Protein AF-A0A8K0NFN6-F1 (afdb_monomer)

Radius 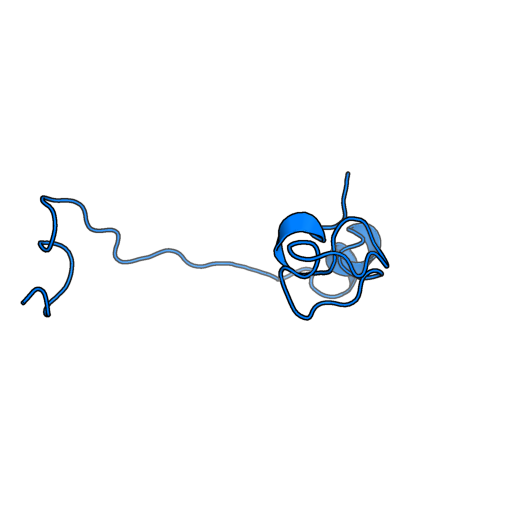of gyration: 17.45 Å; Cα contacts (8 Å, |Δi|>4): 58; chains: 1; bounding box: 38×17×47 Å

Sequence (63 aa):
HNSNMLWLDSTYPAKSRKRGTKRGSCAPSSGSPSDIEKTAPDSAVVFSNIKFGPIGSTFSGGK

Structure (mmCIF, N/CA/C/O backbone):
data_AF-A0A8K0NFN6-F1
#
_entry.id   AF-A0A8K0NFN6-F1
#
loop_
_atom_site.group_PDB
_atom_site.id
_atom_site.type_symbol
_atom_site.label_atom_id
_atom_site.label_alt_id
_atom_site.label_comp_id
_atom_site.label_asym_id
_atom_site.label_entity_id
_atom_site.label_seq_id
_atom_site.pdbx_PDB_ins_code
_atom_site.Cartn_x
_atom_site.Cartn_y
_atom_site.Cartn_z
_atom_site.occupancy
_atom_site.B_iso_or_equiv
_atom_site.auth_seq_id
_atom_site.auth_comp_id
_atom_site.auth_asym_id
_atom_site.auth_atom_id
_atom_site.pdbx_PDB_model_num
ATOM 1 N N . HIS A 1 1 ? 3.035 9.715 -11.699 1.00 76.31 1 HIS A N 1
ATOM 2 C CA . HIS A 1 1 ? 4.356 9.219 -12.138 1.00 76.31 1 HIS A CA 1
ATOM 3 C C . HIS A 1 1 ? 5.467 10.103 -11.567 1.00 76.31 1 HIS A C 1
AT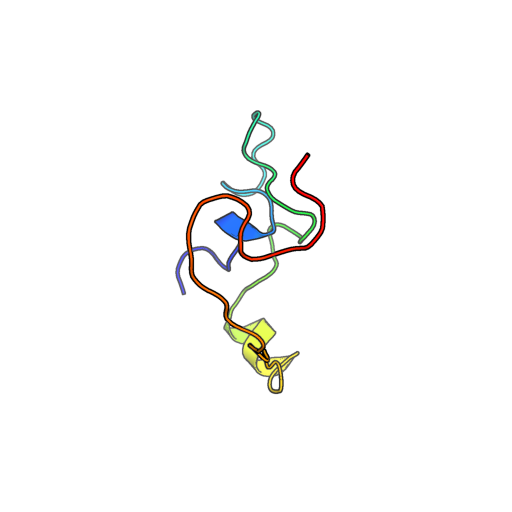OM 5 O O . HIS A 1 1 ? 5.847 11.068 -12.208 1.00 76.31 1 HIS A O 1
ATOM 11 N N . ASN A 1 2 ? 5.926 9.865 -10.333 1.00 94.06 2 ASN A N 1
ATOM 12 C CA . ASN A 1 2 ? 6.992 10.688 -9.730 1.00 94.06 2 ASN A CA 1
ATOM 13 C C . ASN A 1 2 ? 8.092 9.818 -9.109 1.00 94.06 2 ASN A C 1
ATOM 15 O O . ASN A 1 2 ? 9.229 9.867 -9.553 1.00 94.06 2 ASN A O 1
ATOM 19 N N . SER A 1 3 ? 7.735 8.993 -8.121 1.00 94.94 3 SER A N 1
ATOM 20 C CA . SER A 1 3 ? 8.700 8.189 -7.354 1.00 94.94 3 SER A CA 1
ATOM 21 C C . SER A 1 3 ? 8.319 6.710 -7.270 1.00 94.94 3 SER A C 1
ATOM 23 O O . SER A 1 3 ? 8.737 6.044 -6.333 1.00 94.94 3 SER A O 1
ATOM 25 N N . ASN A 1 4 ? 7.493 6.206 -8.197 1.00 97.25 4 ASN A N 1
ATOM 26 C CA . ASN A 1 4 ? 7.144 4.782 -8.335 1.00 97.25 4 ASN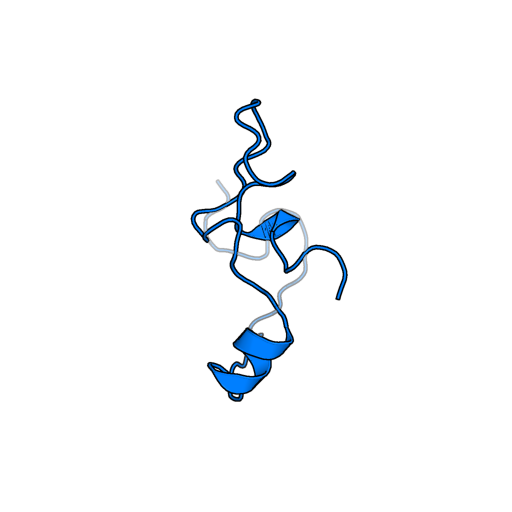 A CA 1
ATOM 27 C C . ASN A 1 4 ? 6.710 4.086 -7.027 1.00 97.25 4 ASN A C 1
ATOM 29 O O . ASN A 1 4 ? 7.065 2.945 -6.780 1.00 97.25 4 ASN A O 1
ATOM 33 N N . MET A 1 5 ? 6.012 4.811 -6.143 1.00 97.31 5 MET A N 1
ATOM 34 C CA . MET A 1 5 ? 5.638 4.360 -4.791 1.00 97.31 5 MET A CA 1
ATOM 35 C C . MET A 1 5 ? 6.809 3.949 -3.868 1.00 97.31 5 MET A C 1
ATOM 37 O O . MET A 1 5 ? 6.592 3.559 -2.724 1.00 97.31 5 MET A O 1
ATOM 41 N N . LEU A 1 6 ? 8.064 4.167 -4.280 1.00 97.69 6 LEU A N 1
ATOM 42 C CA . LEU A 1 6 ? 9.257 3.745 -3.537 1.00 97.69 6 LEU A CA 1
ATOM 43 C C . LEU A 1 6 ? 9.368 4.390 -2.149 1.00 97.69 6 LEU A C 1
ATOM 45 O O . LEU A 1 6 ? 9.986 3.833 -1.242 1.00 97.69 6 LEU A O 1
ATOM 49 N N . TRP A 1 7 ? 8.785 5.579 -1.984 1.00 97.25 7 TRP A N 1
ATOM 50 C CA . TRP A 1 7 ? 8.717 6.300 -0.714 1.00 97.25 7 TRP A CA 1
ATOM 51 C C . TRP A 1 7 ? 7.800 5.626 0.315 1.00 97.25 7 TRP A C 1
ATOM 53 O O . TRP A 1 7 ? 7.873 5.985 1.487 1.00 97.25 7 TRP A O 1
ATOM 63 N N . LEU A 1 8 ? 6.950 4.686 -0.098 1.00 97.44 8 LEU A N 1
ATOM 64 C CA . LEU A 1 8 ? 6.037 3.958 0.775 1.00 97.44 8 LEU A CA 1
ATOM 65 C C . LEU A 1 8 ? 6.543 2.536 1.038 1.00 97.44 8 LEU A C 1
ATOM 67 O O . LEU A 1 8 ? 6.655 2.146 2.196 1.00 97.44 8 LEU A O 1
ATOM 71 N N . ASP A 1 9 ? 6.890 1.784 -0.011 1.00 97.69 9 ASP A N 1
ATOM 72 C CA . ASP A 1 9 ? 7.073 0.325 0.076 1.00 97.69 9 ASP A CA 1
ATOM 73 C C . ASP A 1 9 ? 8.481 -0.188 -0.279 1.00 97.69 9 ASP A C 1
ATOM 75 O O . ASP A 1 9 ? 8.738 -1.394 -0.220 1.00 97.69 9 ASP A O 1
ATOM 79 N N . SER A 1 10 ? 9.423 0.702 -0.600 1.00 97.25 10 SER A N 1
ATOM 80 C CA . SER A 1 10 ? 10.769 0.331 -1.046 1.00 97.25 10 SER A CA 1
ATOM 81 C C . SER A 1 10 ? 11.861 1.081 -0.271 1.00 97.25 10 SER A C 1
ATOM 83 O O . SER A 1 10 ? 11.685 1.488 0.880 1.00 97.25 10 SER A O 1
ATOM 85 N N . THR A 1 11 ? 13.049 1.205 -0.865 1.00 97.31 11 THR A N 1
ATOM 86 C CA . THR A 1 11 ? 14.141 2.043 -0.374 1.00 97.31 11 THR A CA 1
ATOM 87 C C . THR A 1 11 ? 14.142 3.372 -1.121 1.00 97.31 11 THR A C 1
ATOM 89 O O . THR A 1 11 ? 14.364 3.389 -2.331 1.00 97.31 11 THR A O 1
ATOM 92 N N . TYR A 1 12 ? 13.955 4.482 -0.403 1.00 96.94 12 TYR A N 1
ATOM 93 C CA . TYR A 1 12 ? 13.917 5.827 -0.975 1.00 96.94 12 TYR A CA 1
ATOM 94 C C . TYR A 1 12 ? 14.775 6.828 -0.174 1.00 96.94 12 TYR A C 1
ATOM 96 O O . TYR A 1 12 ? 14.595 6.941 1.044 1.00 96.94 12 TYR A O 1
ATOM 104 N N . PRO A 1 13 ? 15.689 7.585 -0.815 1.00 95.44 13 PRO A N 1
ATOM 105 C CA . PRO A 1 13 ? 16.068 7.511 -2.232 1.00 95.44 13 PRO A CA 1
ATOM 106 C C . PRO A 1 13 ? 16.641 6.141 -2.624 1.00 95.44 13 PRO A C 1
ATOM 108 O O . PRO A 1 13 ? 17.244 5.457 -1.789 1.00 95.44 13 PRO A O 1
ATOM 111 N N . ALA A 1 14 ? 16.449 5.738 -3.884 1.00 91.25 14 ALA A N 1
ATOM 112 C CA . ALA A 1 14 ? 16.861 4.423 -4.374 1.00 91.25 14 ALA A CA 1
ATOM 113 C C . ALA A 1 14 ? 18.346 4.143 -4.080 1.00 91.25 14 ALA A C 1
ATOM 115 O O . ALA A 1 14 ? 19.197 5.023 -4.203 1.00 91.25 14 ALA A O 1
ATOM 116 N N . LYS A 1 15 ? 18.658 2.899 -3.690 1.00 85.31 15 LYS A N 1
ATOM 117 C CA . LYS A 1 15 ? 20.012 2.412 -3.340 1.00 85.31 15 LYS A CA 1
ATOM 118 C C . LYS A 1 15 ? 20.655 3.050 -2.093 1.00 85.31 15 LYS A C 1
ATOM 120 O O . LYS A 1 15 ? 21.761 2.651 -1.724 1.00 85.31 15 LYS A O 1
ATOM 125 N N . SER A 1 16 ? 19.992 3.985 -1.407 1.00 92.88 16 SER A N 1
ATOM 126 C CA . SER A 1 16 ? 20.519 4.554 -0.163 1.00 92.88 16 SER A CA 1
ATOM 127 C C . SER A 1 16 ? 20.495 3.538 0.981 1.00 92.88 16 SER A C 1
ATOM 129 O O . SER A 1 16 ? 19.483 2.883 1.221 1.00 92.88 16 SER A O 1
ATOM 131 N N . ARG A 1 17 ? 21.596 3.454 1.735 1.00 93.75 17 ARG A N 1
ATOM 132 C CA . ARG A 1 17 ? 21.747 2.578 2.914 1.00 93.75 17 ARG A CA 1
ATOM 133 C C . ARG A 1 17 ? 21.656 3.330 4.246 1.00 93.75 17 ARG A C 1
ATOM 135 O O . ARG A 1 17 ? 21.976 2.775 5.294 1.00 93.75 17 ARG A O 1
ATOM 142 N N . LYS A 1 18 ? 21.280 4.612 4.213 1.00 97.19 18 LYS A N 1
ATOM 143 C CA . LYS A 1 18 ? 21.155 5.432 5.424 1.00 97.19 18 LYS A CA 1
ATOM 144 C C . LYS A 1 18 ? 19.968 4.955 6.267 1.00 97.19 18 LYS A C 1
ATOM 146 O O . LYS A 1 18 ? 18.997 4.402 5.758 1.00 97.19 18 LYS A O 1
ATOM 151 N N . ARG A 1 19 ? 20.018 5.193 7.578 1.00 96.25 19 ARG A N 1
ATOM 152 C CA . ARG A 1 19 ? 18.869 4.920 8.453 1.00 96.25 19 ARG A CA 1
ATOM 153 C C . ARG A 1 19 ? 17.646 5.710 7.965 1.00 96.25 19 ARG A C 1
ATOM 155 O O . ARG A 1 19 ? 17.774 6.874 7.600 1.00 96.25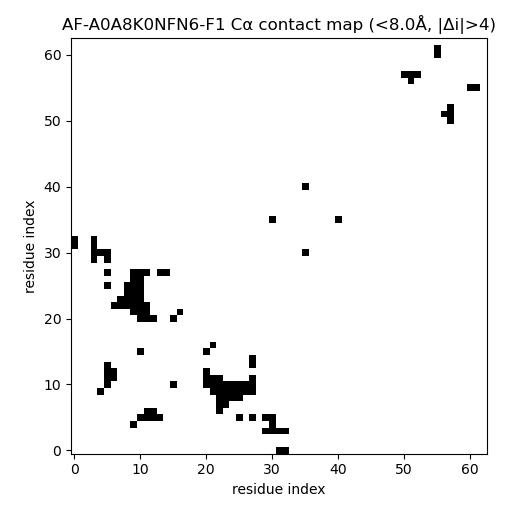 19 ARG A O 1
ATOM 162 N N . GLY A 1 20 ? 16.482 5.061 7.950 1.00 95.75 20 GLY A N 1
ATOM 163 C CA . GLY A 1 20 ? 15.211 5.658 7.520 1.00 95.75 20 GLY A CA 1
ATOM 164 C C . GLY A 1 20 ? 14.923 5.606 6.014 1.00 95.75 20 GLY A C 1
ATOM 165 O O . GLY A 1 20 ? 13.845 6.030 5.604 1.00 95.75 20 GLY A O 1
ATOM 166 N N . THR A 1 21 ? 15.834 5.089 5.178 1.00 97.62 21 THR A N 1
ATOM 167 C CA . THR A 1 21 ? 15.580 5.001 3.727 1.00 97.62 21 THR A CA 1
ATOM 168 C C . THR A 1 21 ? 14.828 3.746 3.317 1.00 97.62 21 THR A C 1
ATOM 170 O O . THR A 1 21 ? 14.072 3.805 2.355 1.00 97.62 21 THR A O 1
ATOM 173 N N . LYS A 1 22 ? 14.983 2.631 4.038 1.00 97.06 22 LYS A N 1
ATOM 174 C CA . LYS A 1 22 ? 14.223 1.393 3.814 1.00 97.06 22 LYS A CA 1
ATOM 175 C C . LYS A 1 22 ? 12.853 1.484 4.496 1.00 97.06 22 LYS A C 1
ATOM 177 O O . LYS A 1 22 ? 12.796 1.524 5.723 1.00 97.06 22 LYS A O 1
ATOM 182 N N . ARG A 1 23 ? 11.781 1.525 3.702 1.00 97.31 23 ARG A N 1
ATOM 183 C CA . ARG A 1 23 ? 10.382 1.710 4.141 1.00 97.31 23 ARG A CA 1
ATOM 184 C C . ARG A 1 23 ? 9.501 0.495 3.849 1.00 97.31 23 ARG A C 1
ATOM 186 O O . ARG A 1 23 ? 8.511 0.289 4.534 1.00 97.31 23 ARG A O 1
ATOM 193 N N . GLY A 1 24 ? 9.942 -0.365 2.934 1.00 96.56 24 GLY A N 1
ATOM 194 C CA . GLY A 1 24 ? 9.387 -1.700 2.740 1.00 96.56 24 GLY A CA 1
ATOM 195 C C . GLY A 1 24 ? 10.361 -2.645 2.034 1.00 96.56 24 GLY A C 1
ATOM 196 O O . GLY A 1 24 ? 11.571 -2.390 1.962 1.00 96.56 24 GLY A O 1
ATOM 197 N N . SER A 1 25 ? 9.836 -3.784 1.583 1.00 96.69 25 SER A N 1
ATOM 198 C CA . SER A 1 25 ? 10.593 -4.876 0.962 1.00 96.69 25 SER A CA 1
ATOM 199 C C . SER A 1 25 ? 10.585 -4.857 -0.568 1.00 96.69 25 SER A C 1
ATOM 201 O O . SER A 1 25 ? 11.372 -5.597 -1.162 1.00 96.69 25 SER A O 1
ATOM 203 N N . CYS A 1 26 ? 9.754 -4.028 -1.211 1.00 96.75 26 CYS A N 1
ATOM 204 C CA . CYS A 1 26 ? 9.685 -3.940 -2.669 1.00 96.75 26 CYS A CA 1
ATOM 205 C C . CYS A 1 26 ? 11.034 -3.503 -3.262 1.00 96.75 26 CYS A C 1
ATOM 207 O O . CYS A 1 26 ? 11.771 -2.700 -2.678 1.00 96.75 26 CYS A O 1
ATOM 209 N N . ALA A 1 27 ? 11.375 -4.025 -4.443 1.00 95.25 27 ALA A N 1
ATOM 210 C CA . ALA A 1 27 ? 12.633 -3.706 -5.115 1.00 95.25 27 ALA A CA 1
ATOM 211 C C . ALA A 1 27 ? 12.697 -2.214 -5.515 1.00 95.25 27 ALA A C 1
ATOM 213 O O . ALA A 1 27 ? 11.684 -1.673 -5.959 1.00 95.25 27 ALA A O 1
ATOM 214 N N . PRO A 1 28 ? 13.869 -1.544 -5.465 1.00 94.81 28 PRO A N 1
ATOM 215 C CA . PRO A 1 28 ? 14.003 -0.141 -5.890 1.00 94.81 28 PRO A CA 1
ATOM 216 C C . PRO A 1 28 ? 13.705 0.132 -7.375 1.00 94.81 28 PRO A C 1
ATOM 218 O O . PRO A 1 28 ? 13.708 1.285 -7.791 1.00 94.81 28 PRO A O 1
ATOM 221 N N . SER A 1 29 ? 13.504 -0.916 -8.177 1.00 94.75 29 SER A N 1
ATOM 222 C CA . SER A 1 29 ? 13.105 -0.861 -9.588 1.00 94.75 29 SER A CA 1
ATOM 223 C C . SER A 1 29 ? 11.611 -1.135 -9.814 1.00 94.75 29 SER A C 1
ATOM 225 O O . SER A 1 29 ? 11.183 -1.205 -10.959 1.00 94.75 29 SER A O 1
ATOM 227 N N . SER A 1 30 ? 10.831 -1.348 -8.750 1.00 94.75 30 SER A N 1
ATOM 228 C CA . SER A 1 30 ? 9.393 -1.636 -8.827 1.00 94.75 30 SER A CA 1
ATOM 229 C C . SER A 1 30 ? 8.543 -0.367 -8.978 1.00 94.75 30 SER A C 1
ATOM 231 O O . SER A 1 30 ? 9.066 0.748 -8.957 1.00 94.75 30 SER A O 1
ATOM 233 N N . GLY A 1 31 ? 7.229 -0.544 -9.162 1.00 95.94 31 GLY A N 1
ATOM 234 C CA . GLY A 1 31 ? 6.241 0.539 -9.115 1.00 95.94 31 GLY A CA 1
ATOM 235 C C . GLY A 1 31 ? 6.259 1.501 -10.306 1.00 95.94 31 GLY A C 1
ATOM 236 O O . GLY A 1 31 ? 5.612 2.547 -10.243 1.00 95.94 31 GLY A O 1
ATOM 237 N N . SER A 1 32 ? 6.999 1.174 -11.376 1.00 97.44 32 SER A N 1
ATOM 238 C CA . SER A 1 32 ? 6.871 1.859 -12.665 1.00 97.44 32 SER A CA 1
ATOM 239 C C . SER A 1 32 ? 5.421 1.734 -13.132 1.00 97.44 32 SER A C 1
ATOM 241 O O . SER A 1 32 ? 4.941 0.609 -13.300 1.00 97.44 32 SER A O 1
ATOM 243 N N . PRO A 1 33 ? 4.692 2.841 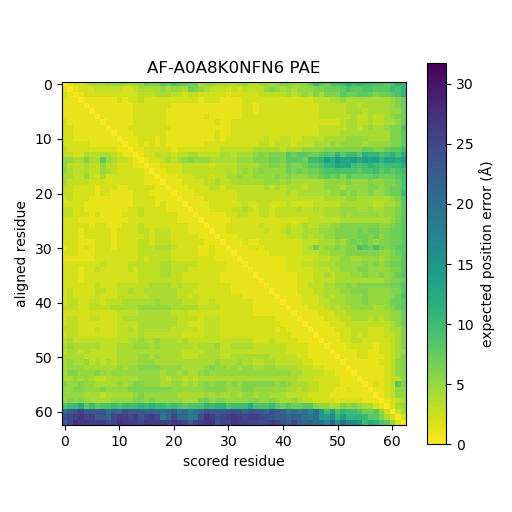-13.330 1.00 97.44 33 PRO A N 1
ATOM 244 C CA . PRO A 1 33 ? 3.264 2.725 -13.600 1.00 97.44 33 PRO A CA 1
ATOM 245 C C . PRO A 1 33 ? 2.943 2.000 -14.908 1.00 97.44 33 PRO A C 1
ATOM 247 O O . PRO A 1 33 ? 2.035 1.182 -14.915 1.00 97.44 33 PRO A O 1
ATOM 250 N N . SER A 1 34 ? 3.762 2.163 -15.957 1.00 97.50 34 SER A N 1
ATOM 251 C CA . SER A 1 34 ? 3.593 1.421 -17.217 1.00 97.50 34 SER A CA 1
ATOM 252 C C . SER A 1 34 ? 3.664 -0.095 -17.046 1.00 97.50 34 SER A C 1
ATOM 254 O O . SER A 1 34 ? 3.111 -0.833 -17.861 1.00 97.50 34 SER A O 1
ATOM 256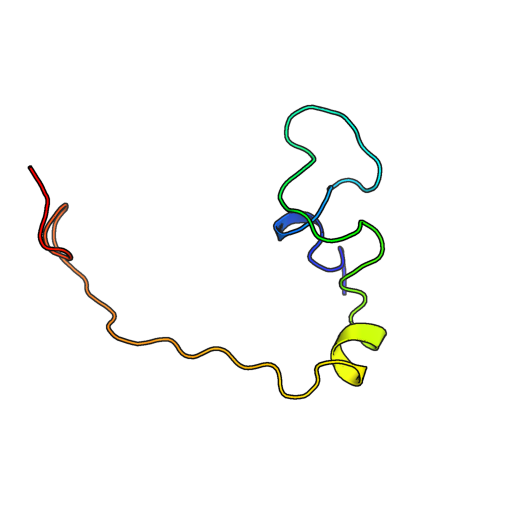 N N . ASP A 1 35 ? 4.388 -0.560 -16.028 1.00 97.31 35 ASP A N 1
ATOM 257 C CA . ASP A 1 35 ? 4.586 -1.981 -15.764 1.00 97.31 35 ASP A CA 1
ATOM 258 C C . ASP A 1 35 ? 3.450 -2.504 -14.883 1.00 97.31 35 ASP A C 1
ATOM 260 O O . ASP A 1 35 ? 2.881 -3.556 -15.173 1.00 97.31 35 ASP A O 1
ATOM 264 N N . ILE A 1 36 ? 3.064 -1.750 -13.848 1.00 96.44 36 ILE A N 1
ATOM 265 C CA . ILE A 1 36 ? 1.972 -2.131 -12.941 1.00 96.44 36 ILE A CA 1
ATOM 266 C C . ILE A 1 36 ? 0.616 -2.106 -13.651 1.00 96.44 36 ILE A C 1
ATOM 268 O O . ILE A 1 36 ? -0.151 -3.053 -13.508 1.00 96.44 36 ILE A O 1
ATOM 272 N N . GLU A 1 37 ? 0.346 -1.097 -14.480 1.00 97.50 37 GLU A N 1
ATOM 273 C CA . GLU A 1 37 ? -0.897 -0.998 -15.260 1.00 97.50 37 GLU A CA 1
ATOM 274 C C . GLU A 1 37 ? -1.089 -2.193 -16.207 1.00 97.50 37 GLU A C 1
ATOM 276 O O . GLU A 1 37 ? -2.216 -2.597 -16.468 1.00 97.50 37 GLU A O 1
ATOM 281 N N . LYS A 1 38 ? 0.004 -2.796 -16.697 1.00 97.88 38 LYS A N 1
ATOM 282 C CA . LYS A 1 38 ? -0.049 -3.993 -17.553 1.00 97.88 38 LYS A CA 1
ATOM 283 C C . LYS A 1 38 ? -0.134 -5.291 -16.763 1.00 97.88 38 LYS A C 1
ATOM 285 O O . LYS A 1 38 ? -0.789 -6.229 -17.201 1.00 97.88 38 LYS A O 1
ATOM 290 N N . THR A 1 39 ? 0.604 -5.383 -15.659 1.00 97.81 39 THR A N 1
ATOM 291 C CA . THR A 1 39 ? 0.805 -6.651 -14.938 1.00 97.81 39 THR A CA 1
ATOM 292 C C . THR A 1 39 ? -0.223 -6.895 -13.843 1.00 97.81 39 THR A C 1
ATOM 294 O O . THR A 1 39 ? -0.479 -8.050 -13.512 1.00 97.81 39 THR A O 1
ATOM 297 N N . ALA A 1 40 ? -0.826 -5.840 -13.297 1.00 97.19 40 ALA A N 1
ATOM 298 C CA . ALA A 1 40 ? -1.841 -5.930 -12.255 1.00 97.19 40 ALA A CA 1
ATOM 299 C C . ALA A 1 40 ? -3.031 -4.980 -12.529 1.00 97.19 40 ALA A C 1
ATOM 301 O O . ALA A 1 40 ? -3.374 -4.173 -11.656 1.00 97.19 40 ALA A O 1
ATOM 302 N N . PRO A 1 41 ? -3.666 -5.060 -13.720 1.00 97.62 41 PRO A N 1
ATOM 303 C CA . PRO A 1 41 ? -4.699 -4.112 -14.152 1.00 97.62 41 PRO A CA 1
ATOM 304 C C . PRO A 1 41 ? -5.955 -4.138 -13.271 1.00 97.62 41 PRO A C 1
ATOM 306 O O . PRO A 1 41 ? -6.575 -3.102 -13.056 1.00 97.62 41 PRO A O 1
ATOM 309 N N . ASP A 1 42 ? -6.289 -5.302 -12.710 1.00 98.25 42 ASP A N 1
ATOM 310 C CA . ASP A 1 42 ? -7.506 -5.514 -11.916 1.00 98.25 42 ASP A CA 1
ATOM 311 C C . ASP A 1 42 ? -7.279 -5.317 -10.405 1.00 98.25 42 ASP A C 1
ATOM 313 O O . ASP A 1 42 ? -8.072 -5.765 -9.573 1.00 98.25 42 ASP A O 1
ATOM 317 N N . SER A 1 43 ? -6.171 -4.672 -10.024 1.00 97.88 43 SER A N 1
ATOM 318 C CA . SER A 1 43 ? -5.876 -4.369 -8.621 1.00 97.88 43 SER A CA 1
ATOM 319 C C . SER A 1 43 ? -6.968 -3.479 -8.020 1.00 97.88 43 SER A C 1
ATOM 321 O O . SER A 1 43 ? -7.220 -2.378 -8.506 1.00 97.88 43 SER A O 1
ATOM 323 N N . ALA A 1 44 ? -7.575 -3.921 -6.918 1.00 98.12 44 ALA A N 1
ATOM 324 C CA . ALA A 1 44 ? -8.636 -3.195 -6.223 1.00 98.12 44 ALA A CA 1
ATOM 325 C C . ALA A 1 44 ? -8.437 -3.218 -4.701 1.00 98.12 44 ALA A C 1
ATOM 327 O O . ALA A 1 44 ? -7.757 -4.084 -4.150 1.00 98.12 44 ALA A O 1
ATOM 328 N N . VAL A 1 45 ? -9.064 -2.266 -4.009 1.00 97.94 45 VAL A N 1
ATOM 329 C CA . VAL A 1 45 ? -9.075 -2.174 -2.545 1.00 97.94 45 VAL A CA 1
ATOM 330 C C . VAL A 1 45 ? -10.511 -2.030 -2.048 1.00 97.9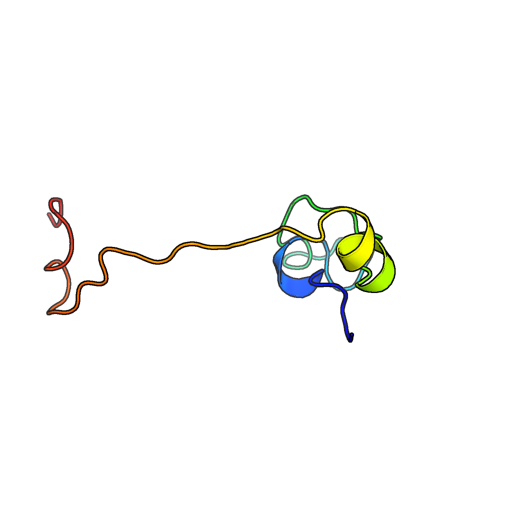4 45 VAL A C 1
ATOM 332 O O . VAL A 1 45 ? -11.310 -1.314 -2.649 1.00 97.94 45 VAL A O 1
ATOM 335 N N . VAL A 1 46 ? -10.843 -2.706 -0.944 1.00 98.25 46 VAL A N 1
ATOM 336 C CA . VAL A 1 46 ? -12.159 -2.624 -0.294 1.00 98.25 46 VAL A CA 1
ATOM 337 C C . VAL A 1 46 ? -11.991 -2.025 1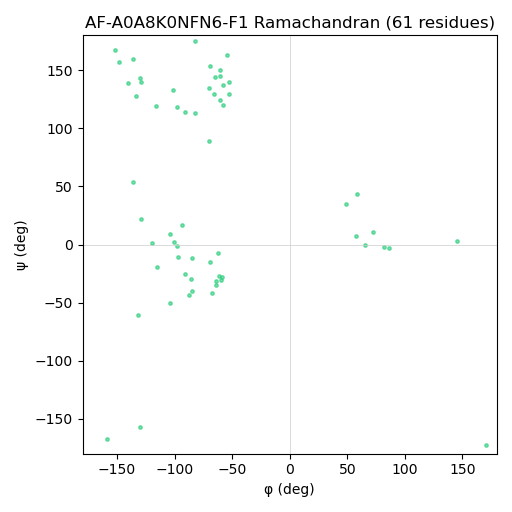.098 1.00 98.25 46 VAL A C 1
ATOM 339 O O . VAL A 1 46 ? -11.319 -2.599 1.953 1.00 98.25 46 VAL A O 1
ATOM 342 N N . PHE A 1 47 ? -12.636 -0.886 1.340 1.00 98.19 47 PHE A N 1
ATOM 343 C CA . PHE A 1 47 ? -12.717 -0.261 2.660 1.00 98.19 47 PHE A CA 1
ATOM 344 C C . PHE A 1 47 ? -14.085 -0.553 3.282 1.00 98.19 47 PHE A C 1
ATOM 346 O O . PHE A 1 47 ? -15.113 -0.394 2.628 1.00 98.19 47 PHE A O 1
ATOM 353 N N . SER A 1 48 ? -14.120 -0.974 4.546 1.00 97.75 48 SER A N 1
ATOM 354 C CA . SER A 1 48 ? -15.371 -1.252 5.263 1.00 97.75 48 SER A CA 1
ATOM 355 C C . SER A 1 48 ? -15.212 -1.034 6.769 1.00 97.75 48 SER A C 1
ATOM 357 O O . SER A 1 48 ? -14.095 -0.898 7.265 1.00 97.75 48 SER A O 1
ATOM 359 N N . ASN A 1 49 ? -16.338 -0.995 7.495 1.00 97.00 49 ASN A N 1
ATOM 360 C CA . ASN A 1 49 ? -16.372 -0.915 8.961 1.00 97.00 49 ASN A CA 1
ATOM 361 C C . ASN A 1 49 ? -15.655 0.322 9.545 1.00 97.00 49 ASN A C 1
ATOM 363 O O . ASN A 1 49 ? -14.907 0.222 10.520 1.00 97.00 49 ASN A O 1
ATOM 367 N N . ILE A 1 50 ? -15.875 1.495 8.941 1.00 97.31 50 ILE A N 1
ATOM 368 C CA . ILE A 1 50 ? -15.373 2.773 9.464 1.00 97.31 50 ILE A CA 1
ATOM 369 C C . ILE A 1 50 ? -16.074 3.073 10.795 1.00 97.31 50 ILE A C 1
ATOM 371 O O . ILE A 1 50 ? -17.300 3.034 10.884 1.00 97.31 50 ILE A O 1
ATOM 375 N N . LYS A 1 51 ? -15.290 3.394 11.827 1.00 96.75 51 LYS A N 1
ATOM 376 C CA . LYS A 1 51 ? -15.765 3.725 13.177 1.00 96.75 51 LYS A CA 1
ATOM 377 C C . LYS A 1 51 ? -15.117 5.023 13.642 1.00 96.75 51 LYS A C 1
ATOM 379 O O . LYS A 1 51 ? -13.939 5.250 13.378 1.00 96.75 51 LYS A O 1
ATOM 384 N N . PHE A 1 52 ? -15.867 5.842 14.369 1.00 96.94 52 PHE A N 1
ATOM 385 C CA . PHE A 1 52 ? -15.410 7.126 14.892 1.00 96.94 52 PHE A CA 1
ATOM 386 C C . PHE A 1 52 ? -15.953 7.340 16.305 1.00 96.94 52 PHE A C 1
ATOM 388 O O . PHE A 1 52 ? -17.111 7.026 16.577 1.00 96.94 52 PHE A O 1
ATOM 395 N N . GLY A 1 53 ? -15.120 7.874 17.194 1.00 95.19 53 GLY A N 1
ATOM 396 C CA . GLY A 1 53 ? -15.493 8.161 18.572 1.00 95.19 53 GLY A CA 1
ATOM 397 C C . GLY A 1 53 ? -14.287 8.552 19.430 1.00 95.19 53 GLY A C 1
ATOM 398 O O . GLY A 1 53 ? -13.183 8.716 18.902 1.00 95.19 53 GLY A O 1
ATOM 399 N N . PRO A 1 54 ? -14.478 8.698 20.752 1.00 96.25 54 PRO A N 1
ATOM 400 C CA . PRO A 1 54 ? -13.404 8.989 21.702 1.00 96.25 54 PRO A CA 1
ATOM 401 C C . PRO A 1 54 ? -12.240 7.985 21.644 1.00 96.25 54 PRO A C 1
ATOM 403 O O . PRO A 1 54 ? -12.389 6.863 21.147 1.00 96.25 54 PRO A O 1
ATOM 406 N N . ILE A 1 55 ? -11.088 8.363 22.210 1.00 93.44 55 ILE A N 1
ATOM 407 C CA . ILE A 1 55 ? -9.921 7.475 22.343 1.00 93.44 55 ILE A CA 1
ATOM 408 C C . ILE A 1 55 ? -10.351 6.168 23.023 1.00 93.44 55 ILE A C 1
ATOM 410 O O . ILE A 1 55 ? -11.015 6.183 24.055 1.00 93.44 55 ILE A O 1
ATOM 414 N N . GLY A 1 56 ? -9.994 5.035 22.415 1.00 92.50 56 GLY A N 1
ATOM 415 C CA . GLY A 1 56 ? -10.326 3.702 22.927 1.00 92.50 56 GLY A CA 1
ATOM 416 C C . GLY A 1 56 ? -11.735 3.187 22.596 1.00 92.50 56 GLY A C 1
ATOM 417 O O . GLY A 1 56 ? -12.032 2.046 22.927 1.00 92.50 56 GLY A O 1
ATOM 418 N N . SER A 1 57 ? -12.599 3.960 21.924 1.00 94.69 57 SER A N 1
ATOM 419 C CA . SER A 1 57 ? -14.003 3.559 21.668 1.00 94.69 57 SER A CA 1
ATOM 420 C C . SER A 1 57 ? -14.229 2.682 20.428 1.00 94.69 57 SER A C 1
ATOM 422 O O . SER A 1 57 ? -15.312 2.132 20.243 1.00 94.69 57 SER A O 1
ATOM 424 N N . THR A 1 58 ? -13.232 2.544 19.552 1.00 96.12 58 THR A N 1
ATOM 425 C CA . THR A 1 58 ? -13.408 1.920 18.227 1.00 96.12 58 THR A CA 1
ATOM 426 C C . THR A 1 58 ? -12.993 0.444 18.167 1.00 96.12 58 THR A C 1
ATOM 428 O O . THR A 1 58 ? -13.174 -0.201 17.128 1.00 96.12 58 THR A O 1
ATOM 431 N N . PHE A 1 59 ? -12.492 -0.120 19.272 1.00 94.00 59 PHE A N 1
ATOM 432 C CA . PHE A 1 59 ? -12.077 -1.522 19.395 1.00 94.00 59 PHE A CA 1
ATOM 433 C C . PHE A 1 59 ? -12.296 -2.060 20.819 1.00 94.00 59 PHE A C 1
ATOM 435 O O . PHE A 1 59 ? -12.347 -1.301 21.782 1.00 94.00 59 PHE A O 1
ATOM 442 N N . SER A 1 60 ? -12.406 -3.382 20.966 1.00 89.75 60 SER A N 1
ATOM 443 C CA . SER A 1 60 ? -12.455 -4.047 22.274 1.00 89.75 60 SER A CA 1
ATOM 444 C C . SER A 1 60 ? -11.031 -4.407 22.700 1.00 89.75 60 SER A C 1
ATOM 446 O O . SER A 1 60 ? -10.391 -5.217 22.038 1.00 89.75 60 SER A O 1
ATOM 448 N N . GLY A 1 61 ? -10.513 -3.798 23.770 1.00 74.62 61 GLY A N 1
ATOM 449 C CA . GLY A 1 61 ? -9.149 -4.075 24.249 1.00 74.62 61 GLY A CA 1
ATOM 450 C C . GLY A 1 61 ? -8.383 -2.890 24.840 1.00 74.62 61 GLY A C 1
ATOM 451 O O . GLY A 1 61 ? -7.228 -3.068 25.208 1.00 74.62 61 GLY A O 1
ATOM 452 N N . GLY A 1 62 ? -8.990 -1.702 24.944 1.00 63.25 62 GLY A N 1
ATOM 453 C CA . GLY A 1 62 ? -8.405 -0.575 25.673 1.00 63.25 62 GLY A CA 1
ATOM 454 C C . GLY A 1 62 ? -8.414 -0.832 27.180 1.00 63.25 62 GLY A C 1
ATOM 455 O O . GLY A 1 62 ? -9.390 -0.503 27.851 1.00 63.25 62 GLY A O 1
ATOM 456 N N . LYS A 1 63 ? -7.357 -1.463 27.691 1.00 51.19 63 LYS A N 1
ATOM 457 C CA . LYS A 1 63 ? -6.925 -1.328 2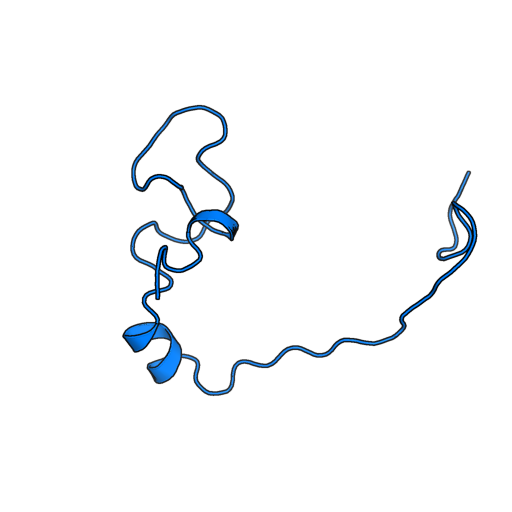9.084 1.00 51.19 63 LYS A CA 1
ATOM 458 C C . LYS A 1 63 ? -5.652 -0.500 29.116 1.00 51.19 63 LYS A C 1
ATOM 460 O O . LYS A 1 63 ? -4.827 -0.696 28.196 1.00 51.19 63 LYS A O 1
#

Solvent-accessible surface area (backbone atoms only — not comparable to full-atom values): 4248 Å² total; per-residue (Å²): 143,85,62,37,64,24,81,60,40,5,26,37,65,66,88,50,85,57,90,85,17,66,55,44,85,48,58,72,84,46,54,46,60,82,56,43,59,70,75,50,66,84,72,80,84,87,88,76,88,86,72,86,73,63,93,63,65,79,58,92,77,76,123

Mean predicted aligned error: 4.09 Å

InterPro domains:
  IPR001722 Glycoside hydrolase, family 7 [PF00840] (1-59)
  IPR001722 Glycoside hydrolase, family 7 [PTHR33753] (1-60)
  IPR013320 Concanavalin A-like lectin/glucanase domain superfamily [SSF49899] (1-59)
  IPR037019 Glycoside hydrolase family 7, catalytic domain superfamily [G3DSA:2.70.100.10] (1-63)

Secondary structure (DSSP, 8-state):
--STTHHHHSBSSTT--STT-B-SSS-TT---HHHHHHHSTT-----------STT-SSTT--

pLDDT: mean 94.23, std 8.0, range [51.19, 98.25]

Nearest PDB structures (foldseek):
  4hap-assembly2_B  TM=9.891E-01  e=1.799E-04  Limnoria quadripunctata

Organism: NCBI:txid83212

Foldseek 3Di:
DPQLCCLAANFPPAPDPDPPRGRHDDHSPHNPVVVCCVPPVPDDDDDDQDDDDDPPPSDPDDD